Protein AF-A0A0F9G4G2-F1 (afdb_monomer_lite)

Structure (mmCIF, N/CA/C/O backbone):
data_AF-A0A0F9G4G2-F1
#
_entry.id   AF-A0A0F9G4G2-F1
#
loop_
_atom_site.group_PDB
_atom_site.id
_atom_site.type_symbol
_atom_site.label_atom_id
_atom_site.label_alt_id
_atom_site.label_comp_id
_atom_site.label_asym_id
_atom_site.label_entity_id
_atom_site.label_seq_id
_atom_site.pdbx_PDB_ins_code
_atom_site.Cartn_x
_atom_site.Cartn_y
_atom_site.Cartn_z
_atom_site.occupancy
_atom_site.B_iso_or_equiv
_atom_site.auth_seq_id
_atom_site.auth_comp_id
_atom_site.auth_asym_id
_atom_site.auth_atom_id
_atom_site.pdbx_PDB_model_num
ATOM 1 N N . ALA A 1 1 ? 0.219 10.354 9.957 1.00 66.06 1 ALA A N 1
ATOM 2 C CA . ALA A 1 1 ? -0.213 10.623 8.566 1.00 66.06 1 ALA A CA 1
ATOM 3 C C . ALA A 1 1 ? 0.858 10.236 7.537 1.00 66.06 1 ALA A C 1
ATOM 5 O O . ALA A 1 1 ? 0.602 9.339 6.748 1.00 66.06 1 ALA A O 1
ATOM 6 N N . THR A 1 2 ? 2.071 10.806 7.573 1.00 81.81 2 THR A N 1
ATOM 7 C CA . THR A 1 2 ? 3.131 10.565 6.564 1.00 81.81 2 THR A CA 1
ATOM 8 C C . THR A 1 2 ? 3.485 9.089 6.354 1.00 81.81 2 THR A C 1
ATOM 10 O O . THR A 1 2 ? 3.640 8.643 5.222 1.00 81.81 2 THR A O 1
ATOM 13 N N . GLN A 1 3 ? 3.554 8.297 7.429 1.00 88.12 3 GLN A N 1
ATOM 14 C CA . GLN A 1 3 ? 3.833 6.861 7.321 1.00 88.12 3 GLN A CA 1
ATOM 15 C C . GLN A 1 3 ? 2.688 6.060 6.680 1.00 88.12 3 GLN A C 1
ATOM 17 O O . GLN A 1 3 ? 2.966 5.112 5.957 1.00 88.12 3 GLN A O 1
ATOM 22 N N . VAL A 1 4 ? 1.423 6.453 6.883 1.00 88.69 4 VAL A N 1
ATOM 23 C CA . VAL A 1 4 ? 0.245 5.790 6.279 1.00 88.69 4 VAL A CA 1
ATOM 24 C C . VAL A 1 4 ? 0.258 5.923 4.757 1.00 88.69 4 VAL A C 1
ATOM 26 O O . VAL A 1 4 ? -0.107 4.980 4.056 1.00 88.69 4 VAL A O 1
ATOM 29 N N . ALA A 1 5 ? 0.702 7.078 4.255 1.00 90.62 5 ALA A N 1
ATOM 30 C CA . ALA A 1 5 ? 0.910 7.299 2.830 1.00 90.62 5 ALA A CA 1
ATOM 31 C C . ALA A 1 5 ? 2.139 6.523 2.332 1.00 90.62 5 ALA A C 1
ATOM 33 O O . ALA A 1 5 ? 2.016 5.694 1.438 1.00 90.62 5 ALA A O 1
ATOM 34 N N . ARG A 1 6 ? 3.306 6.709 2.970 1.00 94.00 6 ARG A N 1
ATOM 35 C CA . ARG A 1 6 ? 4.574 6.087 2.544 1.00 94.00 6 ARG A CA 1
ATOM 36 C C . ARG A 1 6 ? 4.527 4.556 2.507 1.00 94.00 6 ARG A C 1
ATOM 38 O O . ARG A 1 6 ? 5.164 3.953 1.657 1.00 94.00 6 ARG A O 1
ATOM 45 N N . LEU A 1 7 ? 3.826 3.939 3.456 1.00 94.44 7 LEU A N 1
ATOM 46 C CA . LEU A 1 7 ? 3.713 2.481 3.584 1.00 94.44 7 LEU A CA 1
ATOM 47 C C . LEU A 1 7 ? 2.414 1.931 2.975 1.00 94.44 7 LEU A C 1
ATOM 49 O O . LEU A 1 7 ? 2.119 0.754 3.145 1.00 94.44 7 LEU A O 1
ATOM 53 N N . ALA A 1 8 ? 1.628 2.774 2.297 1.00 95.25 8 ALA A N 1
ATOM 54 C CA . ALA A 1 8 ? 0.387 2.400 1.620 1.00 95.25 8 ALA A CA 1
ATOM 55 C C . ALA A 1 8 ? -0.674 1.705 2.508 1.00 95.25 8 ALA A C 1
ATOM 57 O O . ALA A 1 8 ? -1.515 0.958 2.007 1.00 95.25 8 ALA A O 1
ATOM 58 N N . TYR A 1 9 ? -0.711 1.980 3.821 1.00 96.06 9 TYR A N 1
ATOM 59 C CA . TYR A 1 9 ? -1.699 1.363 4.727 1.00 96.06 9 TYR A CA 1
ATOM 60 C C . TYR A 1 9 ? -3.148 1.682 4.340 1.00 96.06 9 TYR A C 1
ATOM 62 O O . TYR A 1 9 ? -4.041 0.857 4.504 1.00 96.06 9 TYR A O 1
ATOM 70 N N . HIS A 1 10 ? -3.391 2.869 3.791 1.00 95.25 10 HIS A N 1
ATOM 71 C CA . HIS A 1 10 ? -4.704 3.263 3.292 1.00 95.25 10 HIS A CA 1
ATOM 72 C C . HIS A 1 10 ? -5.158 2.412 2.091 1.00 95.25 10 HIS A C 1
ATOM 74 O O . HIS A 1 10 ? -6.305 1.962 2.065 1.00 95.25 10 HIS A O 1
ATOM 80 N N . GLY A 1 11 ? -4.246 2.099 1.162 1.00 96.75 11 GLY A N 1
ATOM 81 C CA . GLY A 1 11 ? -4.483 1.153 0.069 1.00 96.75 11 GLY A CA 1
ATOM 82 C C . GLY A 1 11 ? -4.676 -0.283 0.555 1.00 96.75 11 GLY A C 1
ATOM 83 O O . GLY A 1 11 ? -5.604 -0.955 0.113 1.00 96.75 11 GLY A O 1
ATOM 84 N N . GLN A 1 12 ? -3.874 -0.731 1.526 1.00 96.25 12 GLN A N 1
ATOM 85 C CA . GLN A 1 12 ? -4.012 -2.057 2.137 1.00 96.25 12 GLN A CA 1
ATOM 86 C C . GLN A 1 12 ? -5.401 -2.259 2.761 1.00 96.25 12 GLN A C 1
ATOM 88 O O . GLN A 1 12 ? -6.075 -3.248 2.474 1.00 96.25 12 GLN A O 1
ATOM 93 N N . LEU A 1 13 ? -5.852 -1.313 3.589 1.00 95.69 13 LEU A N 1
ATOM 94 C CA . LEU A 1 13 ? -7.156 -1.395 4.249 1.00 95.69 13 LEU A CA 1
ATOM 95 C C . LEU A 1 13 ? -8.316 -1.340 3.248 1.00 95.69 13 LEU A C 1
ATOM 97 O O . LEU A 1 13 ? -9.290 -2.080 3.403 1.00 95.69 13 LEU A O 1
ATOM 101 N N . ALA A 1 14 ? -8.208 -0.505 2.210 1.00 95.69 14 ALA A N 1
ATOM 102 C CA . ALA A 1 14 ? -9.187 -0.460 1.129 1.00 95.69 14 ALA A CA 1
ATOM 103 C C . ALA A 1 14 ? -9.251 -1.796 0.370 1.00 95.69 14 ALA A C 1
ATOM 105 O O . ALA A 1 14 ? -10.340 -2.335 0.168 1.00 95.69 14 ALA A O 1
ATOM 106 N N . PHE A 1 15 ? -8.094 -2.367 0.025 1.00 96.38 15 PHE A N 1
ATOM 107 C CA . PHE A 1 15 ? -7.995 -3.646 -0.672 1.00 96.38 15 PHE A CA 1
ATOM 108 C C . PHE A 1 15 ? -8.591 -4.797 0.144 1.00 96.38 15 PHE A C 1
ATOM 110 O O . PHE A 1 15 ? -9.335 -5.609 -0.399 1.00 96.38 15 PHE A O 1
ATOM 117 N N . TYR A 1 16 ? -8.332 -4.851 1.454 1.00 95.12 16 TYR A N 1
ATOM 118 C CA . TYR A 1 16 ? -8.912 -5.878 2.325 1.00 95.12 16 TYR A CA 1
ATOM 119 C C . TYR A 1 16 ? -10.428 -5.763 2.426 1.00 95.12 16 TYR A C 1
ATOM 121 O O . TYR A 1 16 ? -11.121 -6.770 2.286 1.00 95.12 16 TYR A O 1
ATOM 129 N N . LYS A 1 17 ? -10.955 -4.546 2.614 1.00 93.88 17 LYS A N 1
ATOM 130 C CA . LYS A 1 17 ? -12.405 -4.324 2.651 1.00 93.88 17 LYS A CA 1
ATOM 131 C C . LYS A 1 17 ? -13.067 -4.790 1.353 1.00 93.88 17 LYS A C 1
ATOM 133 O O . LYS A 1 17 ? -14.071 -5.495 1.388 1.00 93.88 17 LYS A O 1
ATOM 138 N N . ASP A 1 18 ? -12.488 -4.417 0.217 1.00 94.62 18 ASP A N 1
ATOM 139 C CA . ASP A 1 18 ? -13.042 -4.739 -1.097 1.00 94.62 18 ASP A CA 1
ATOM 140 C C . ASP A 1 18 ? -12.908 -6.213 -1.448 1.00 94.62 18 ASP A C 1
ATOM 142 O O . ASP A 1 18 ? -13.825 -6.790 -2.024 1.00 94.62 18 ASP A O 1
ATOM 146 N N . GLY A 1 19 ? -11.789 -6.830 -1.073 1.00 94.94 19 GLY A N 1
ATOM 147 C CA . GLY A 1 19 ? -11.571 -8.260 -1.230 1.00 94.94 19 GLY A CA 1
ATOM 148 C C . GLY A 1 19 ? -12.581 -9.076 -0.427 1.00 94.94 19 GLY A C 1
ATOM 149 O O . GLY A 1 19 ? -13.147 -10.026 -0.960 1.00 94.94 19 GLY A O 1
ATOM 150 N N . LEU A 1 20 ? -12.863 -8.688 0.821 1.00 94.94 20 LEU A N 1
ATOM 151 C CA . LEU A 1 20 ? -13.896 -9.333 1.638 1.00 94.94 20 LEU A CA 1
ATOM 152 C C . LEU A 1 20 ? -15.281 -9.188 0.997 1.00 94.94 20 LEU A C 1
ATOM 154 O O . LEU A 1 20 ? -15.959 -10.195 0.788 1.00 94.94 20 LEU A O 1
ATOM 158 N N . ALA A 1 21 ? -15.649 -7.974 0.578 1.00 94.12 21 ALA A N 1
ATOM 159 C CA . ALA A 1 21 ? -16.918 -7.725 -0.102 1.00 94.12 21 ALA A CA 1
ATOM 160 C C . ALA A 1 21 ? -17.051 -8.538 -1.404 1.00 94.12 21 ALA A C 1
ATOM 162 O O . ALA A 1 21 ? -18.093 -9.139 -1.659 1.00 94.12 21 ALA A O 1
ATOM 163 N N . ALA A 1 22 ? -15.980 -8.637 -2.198 1.00 95.12 22 ALA A N 1
ATOM 164 C CA . ALA A 1 22 ? -15.944 -9.443 -3.419 1.00 95.12 22 ALA A CA 1
ATOM 165 C C . ALA A 1 22 ? -16.117 -10.953 -3.161 1.00 95.12 22 ALA A C 1
ATOM 167 O O . ALA A 1 22 ? -16.511 -11.684 -4.066 1.00 95.12 22 ALA A O 1
ATOM 168 N N . ASN A 1 23 ? -15.859 -11.417 -1.935 1.00 95.94 23 ASN A N 1
ATOM 169 C CA . ASN A 1 23 ? -16.091 -12.794 -1.492 1.00 95.94 23 ASN A CA 1
ATOM 170 C C . ASN A 1 23 ? -17.424 -12.960 -0.734 1.00 95.94 23 ASN A C 1
ATOM 172 O O . ASN A 1 23 ? -17.628 -13.966 -0.057 1.00 95.94 23 ASN A O 1
ATOM 176 N N . GLY A 1 24 ? -18.336 -11.986 -0.837 1.00 95.81 24 GLY A N 1
ATOM 177 C CA . GLY A 1 24 ? -19.653 -12.029 -0.197 1.0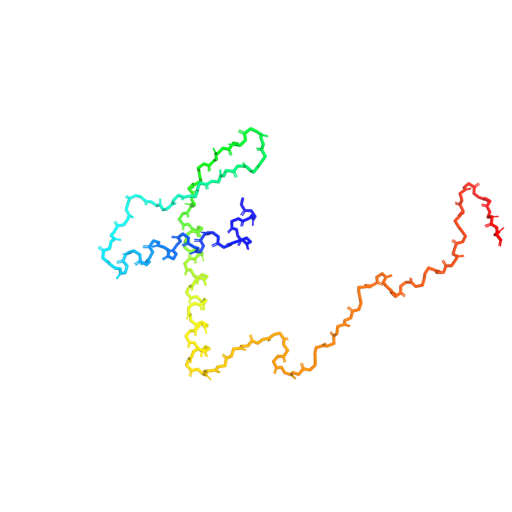0 95.81 24 GLY A CA 1
ATOM 178 C C . GLY A 1 24 ? -19.633 -11.759 1.309 1.00 95.81 24 GLY A C 1
ATOM 179 O O . GLY A 1 24 ? -20.610 -12.058 1.991 1.00 95.81 24 GLY A O 1
ATOM 180 N N . ILE A 1 25 ? -18.533 -11.214 1.838 1.00 94.62 25 ILE A N 1
ATOM 181 C CA . ILE A 1 25 ? -18.397 -10.851 3.249 1.00 94.62 25 ILE A CA 1
ATOM 182 C C . ILE A 1 25 ? -18.528 -9.334 3.362 1.00 94.62 25 ILE A C 1
ATOM 184 O O . ILE A 1 25 ? -17.583 -8.591 3.090 1.00 94.62 25 ILE A O 1
ATOM 188 N N . GLU A 1 26 ? -19.703 -8.864 3.773 1.00 87.94 26 GLU A N 1
ATOM 189 C CA . GLU A 1 26 ? -19.897 -7.448 4.079 1.00 87.94 26 GLU A CA 1
ATOM 190 C C . GLU A 1 26 ? -19.276 -7.096 5.433 1.00 87.94 26 GLU A C 1
ATOM 192 O O . GLU A 1 26 ? -19.464 -7.796 6.429 1.00 87.94 26 GLU A O 1
ATOM 197 N N . VAL A 1 27 ? -18.513 -6.000 5.459 1.00 79.94 27 VAL A N 1
ATOM 198 C CA . VAL A 1 27 ? -17.807 -5.530 6.654 1.00 79.94 27 VAL A CA 1
ATOM 199 C C . VAL A 1 27 ? -18.342 -4.158 7.045 1.00 79.94 27 VAL A C 1
ATOM 201 O O . VAL A 1 27 ? -18.051 -3.151 6.395 1.00 79.94 27 VAL A O 1
ATOM 204 N N . GLU A 1 28 ? -19.093 -4.144 8.138 1.00 79.44 28 GLU A N 1
ATOM 205 C CA . GLU A 1 28 ? -19.5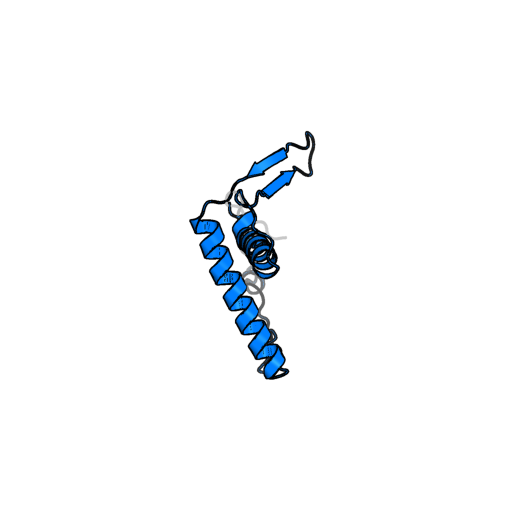19 -2.960 8.883 1.00 79.44 28 GLU A CA 1
ATOM 206 C C . GLU A 1 28 ? -18.912 -3.081 10.293 1.00 79.44 28 GLU A C 1
ATOM 208 O O . GLU A 1 28 ? -19.154 -4.104 10.944 1.00 79.44 28 GLU A O 1
ATOM 213 N N . PRO A 1 29 ? -18.115 -2.115 10.808 1.00 79.25 29 PRO A N 1
ATOM 214 C CA . PRO A 1 29 ? -17.790 -0.768 10.303 1.00 79.25 29 PRO A CA 1
ATOM 215 C C . PRO A 1 29 ? -16.488 -0.683 9.459 1.00 79.25 29 PRO A C 1
ATOM 217 O O . PRO A 1 29 ? -15.893 -1.693 9.095 1.00 79.25 29 PRO A O 1
ATOM 220 N N . GLN A 1 30 ? -16.026 0.543 9.144 1.00 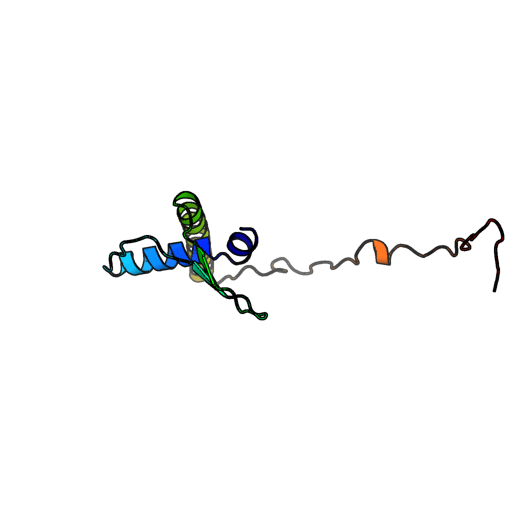84.81 30 GLN A N 1
ATOM 221 C CA . GLN A 1 30 ? -14.762 0.803 8.426 1.00 84.81 30 GLN A CA 1
ATOM 222 C C . GLN A 1 30 ? -13.546 0.083 9.048 1.00 84.81 30 GLN A C 1
ATOM 224 O O . GLN A 1 30 ? -13.457 -0.000 10.276 1.00 84.81 30 GLN A O 1
ATOM 229 N N . PRO A 1 31 ? -12.562 -0.344 8.226 1.00 90.06 31 PRO A N 1
ATOM 230 C CA . PRO A 1 31 ? -11.318 -0.923 8.722 1.00 90.06 31 PRO A CA 1
ATOM 231 C C . PRO A 1 31 ? -10.572 0.020 9.673 1.00 90.06 31 PRO A C 1
ATOM 233 O O . PRO A 1 31 ? -10.528 1.235 9.465 1.00 90.06 31 PRO A O 1
ATOM 236 N N . ILE A 1 32 ? -9.950 -0.563 10.696 1.00 93.56 32 ILE A N 1
ATOM 237 C CA . ILE A 1 32 ? -9.220 0.147 11.746 1.00 93.56 32 ILE A CA 1
ATOM 238 C C . ILE A 1 32 ? -7.737 -0.214 11.672 1.00 93.56 32 ILE A C 1
ATOM 240 O O . ILE A 1 32 ? -7.383 -1.381 11.511 1.00 93.56 32 ILE A O 1
ATOM 244 N N . LEU A 1 33 ? -6.876 0.790 11.822 1.00 94.94 33 LEU A N 1
ATOM 245 C CA . LEU A 1 33 ? -5.432 0.623 11.934 1.00 94.94 33 LEU A CA 1
ATOM 246 C C . LEU A 1 33 ? -5.027 0.726 13.405 1.00 94.94 33 LEU A C 1
ATOM 248 O O . LEU A 1 33 ? -5.202 1.774 14.019 1.00 94.94 33 LEU A O 1
ATOM 252 N N . ILE A 1 34 ? -4.460 -0.339 13.964 1.00 95.12 34 ILE A N 1
ATOM 253 C CA . ILE A 1 34 ? -3.917 -0.344 15.328 1.00 95.12 34 ILE A CA 1
ATOM 254 C C . ILE A 1 34 ? -2.397 -0.250 15.218 1.00 95.12 34 ILE A C 1
ATOM 256 O O . ILE A 1 34 ? -1.771 -1.126 14.624 1.00 95.12 34 ILE A O 1
ATOM 260 N N . ALA A 1 35 ? -1.811 0.813 15.762 1.00 94.56 35 ALA A N 1
ATOM 261 C CA . ALA A 1 35 ? -0.369 1.025 15.773 1.00 94.56 35 ALA A CA 1
ATOM 262 C C . ALA A 1 35 ? 0.145 0.975 17.212 1.00 94.56 35 ALA A C 1
ATOM 264 O O . ALA A 1 35 ? -0.410 1.639 18.084 1.00 94.56 35 ALA A O 1
ATOM 265 N N . ALA A 1 36 ? 1.199 0.197 17.445 1.00 95.19 36 ALA A N 1
ATOM 266 C CA . ALA A 1 36 ? 1.862 0.087 18.737 1.00 95.19 36 ALA A CA 1
ATOM 267 C C . ALA A 1 36 ? 3.285 0.635 18.634 1.00 95.19 36 ALA A C 1
ATOM 269 O O . ALA A 1 36 ? 3.981 0.362 17.650 1.00 95.19 36 ALA A O 1
ATOM 270 N N . ASP A 1 37 ? 3.713 1.389 19.642 1.00 94.31 37 ASP A N 1
ATOM 271 C CA . ASP A 1 37 ? 5.084 1.865 19.718 1.00 94.31 37 ASP A CA 1
ATOM 272 C C . ASP A 1 37 ? 6.047 0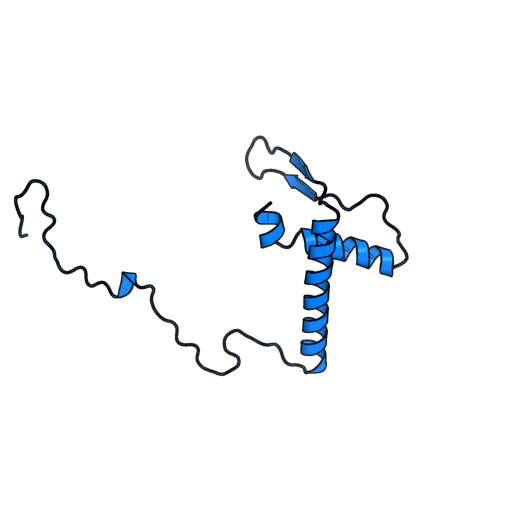.711 20.037 1.00 94.31 37 ASP A C 1
ATOM 274 O O . ASP A 1 37 ? 5.827 -0.133 20.912 1.00 94.31 37 ASP A O 1
ATOM 278 N N . THR A 1 38 ? 7.153 0.685 19.304 1.00 93.12 38 THR A N 1
ATOM 279 C CA . THR A 1 38 ? 8.232 -0.286 19.484 1.00 93.12 38 THR A CA 1
ATOM 280 C C . THR A 1 38 ? 9.074 -0.009 20.731 1.00 93.12 38 THR A C 1
ATOM 282 O O . THR A 1 38 ? 9.720 -0.928 21.231 1.00 93.12 38 THR A O 1
ATOM 285 N N . SER A 1 39 ? 9.051 1.219 21.262 1.00 92.38 39 SER A N 1
ATOM 286 C CA . SER A 1 39 ? 9.754 1.597 22.495 1.00 92.38 39 SER A CA 1
ATOM 287 C C . SER A 1 39 ? 8.832 1.650 23.721 1.00 92.38 39 SER A C 1
ATOM 289 O O . SER A 1 39 ? 7.656 1.991 23.586 1.00 92.38 39 SER A O 1
ATOM 291 N N . PRO A 1 40 ? 9.341 1.359 24.937 1.00 91.81 40 PRO A N 1
ATOM 292 C CA . PRO A 1 40 ? 8.605 1.588 26.179 1.00 91.81 40 PRO A CA 1
ATOM 293 C C . PRO A 1 40 ? 8.089 3.037 26.274 1.00 91.81 40 PRO A C 1
ATOM 295 O O . PRO A 1 40 ? 8.848 3.956 25.961 1.00 91.81 40 PRO A O 1
ATOM 298 N N . PRO A 1 41 ? 6.839 3.266 26.726 1.00 93.62 41 PRO A N 1
ATOM 299 C CA . PRO A 1 41 ? 5.942 2.325 27.409 1.00 93.62 41 PRO A CA 1
ATOM 300 C C . PRO A 1 41 ? 5.076 1.432 26.494 1.00 93.62 41 PRO A C 1
ATOM 302 O O . PRO A 1 41 ? 4.135 0.823 26.994 1.00 93.62 41 PRO A O 1
ATOM 305 N N . HIS A 1 42 ? 5.391 1.315 25.197 1.00 91.75 42 HIS A N 1
ATOM 306 C CA . HIS A 1 42 ? 4.612 0.563 24.200 1.00 91.75 42 HIS A CA 1
ATOM 307 C C . HIS A 1 42 ? 3.181 1.080 24.055 1.00 91.75 42 HIS A C 1
ATOM 309 O O . HIS A 1 42 ? 2.214 0.322 24.121 1.00 91.75 42 HIS A O 1
ATOM 315 N N . ASP A 1 43 ? 3.055 2.395 23.884 1.00 95.69 43 ASP A N 1
ATOM 316 C CA . ASP A 1 43 ? 1.754 3.027 23.708 1.00 95.69 43 ASP A CA 1
ATOM 317 C C . ASP A 1 43 ? 1.049 2.511 22.443 1.00 95.69 43 ASP A C 1
ATOM 319 O O . ASP A 1 43 ? 1.690 2.202 21.435 1.00 95.69 43 ASP A O 1
ATOM 323 N N . VAL A 1 44 ? -0.278 2.401 22.501 1.00 96.50 44 VAL A N 1
ATOM 324 C CA . VAL A 1 44 ? -1.096 1.850 21.416 1.00 96.50 44 VAL A CA 1
ATOM 325 C C . VAL A 1 44 ? -2.145 2.863 21.005 1.00 96.50 44 VAL A C 1
ATOM 327 O O . VAL A 1 44 ? -2.976 3.287 21.806 1.00 96.50 44 VAL A O 1
ATOM 330 N N . VAL A 1 45 ? -2.165 3.186 19.713 1.00 95.31 45 VAL A N 1
ATOM 331 C CA . VAL A 1 45 ? -3.136 4.109 19.134 1.00 95.31 45 VAL A CA 1
ATOM 332 C C . VAL A 1 45 ? -3.988 3.400 18.091 1.00 95.31 45 VAL A C 1
ATOM 334 O O . VAL A 1 45 ? -3.497 2.694 17.208 1.00 95.31 45 VAL A O 1
ATOM 337 N N . VAL A 1 46 ? -5.297 3.614 18.195 1.00 95.62 46 VAL A N 1
ATOM 338 C CA . VAL A 1 46 ? -6.304 3.063 17.292 1.00 95.62 46 VAL A CA 1
ATOM 339 C C . VAL A 1 46 ? -6.765 4.166 16.345 1.00 95.62 46 VAL A C 1
ATOM 341 O O . VAL A 1 46 ? -7.422 5.122 16.754 1.00 95.62 46 VAL A O 1
ATOM 344 N N . TYR A 1 47 ? -6.426 4.033 15.068 1.00 94.62 47 TYR A N 1
ATOM 345 C CA . TYR A 1 47 ? -6.753 5.001 14.031 1.00 94.62 47 TYR A CA 1
ATOM 346 C C . TYR A 1 47 ? -7.889 4.504 13.145 1.00 94.62 47 TYR A C 1
ATOM 348 O O . TYR A 1 47 ? -7.869 3.388 12.622 1.00 94.62 47 TYR A O 1
ATOM 356 N N . ARG A 1 48 ? -8.847 5.394 12.900 1.00 94.38 48 ARG A N 1
ATOM 357 C CA . ARG A 1 48 ? -9.797 5.266 11.800 1.00 94.38 48 ARG A CA 1
ATOM 358 C C . ARG A 1 48 ? -9.326 6.147 10.653 1.00 94.38 48 ARG A C 1
ATOM 360 O O . ARG A 1 48 ? -9.039 7.324 10.864 1.00 94.38 48 ARG A O 1
ATOM 367 N N . LEU A 1 49 ? -9.241 5.581 9.455 1.00 92.38 49 LEU A N 1
ATOM 368 C CA . LEU A 1 49 ? -8.992 6.369 8.253 1.00 92.38 49 LEU A CA 1
ATOM 369 C C . LEU A 1 49 ? -10.287 7.053 7.820 1.00 92.38 49 LEU A C 1
ATOM 371 O O . LEU A 1 49 ? -11.370 6.490 7.974 1.00 92.38 49 LEU A O 1
ATOM 375 N N . THR A 1 50 ? -10.176 8.262 7.275 1.00 94.31 50 THR A N 1
ATOM 376 C CA . THR A 1 50 ? -11.338 8.939 6.694 1.00 94.31 50 THR A CA 1
ATOM 377 C C . THR A 1 50 ? -11.805 8.204 5.435 1.00 94.31 50 THR A C 1
ATOM 379 O O . THR A 1 50 ? -11.071 7.387 4.866 1.00 94.31 50 THR A O 1
ATOM 382 N N . ILE A 1 51 ? -13.037 8.477 5.001 1.00 93.69 51 ILE A N 1
ATOM 383 C CA . ILE A 1 51 ? -13.593 7.880 3.779 1.00 93.69 51 ILE A CA 1
ATOM 384 C C . ILE A 1 51 ? -12.709 8.237 2.581 1.00 93.69 51 ILE A C 1
ATOM 386 O O . ILE A 1 51 ? -12.322 7.352 1.825 1.00 93.69 51 ILE A O 1
ATOM 390 N N . GLU A 1 52 ? -12.289 9.495 2.491 1.00 95.69 52 GLU A N 1
ATOM 391 C CA . GLU A 1 52 ? -11.473 10.032 1.403 1.00 95.69 52 GLU A CA 1
ATOM 392 C C . GLU A 1 52 ? -10.100 9.347 1.340 1.00 95.69 52 GLU A C 1
ATOM 394 O O . GLU A 1 52 ? -9.604 9.030 0.262 1.00 95.69 52 GLU A O 1
ATOM 399 N N . ALA A 1 53 ? -9.487 9.049 2.492 1.00 95.06 53 ALA A N 1
ATOM 400 C CA . ALA A 1 53 ? -8.221 8.319 2.536 1.00 95.06 53 ALA A CA 1
ATOM 401 C C . ALA A 1 53 ? -8.371 6.866 2.048 1.00 95.06 53 ALA A C 1
ATOM 403 O O . ALA A 1 53 ? -7.480 6.342 1.377 1.00 95.06 53 ALA A O 1
ATOM 404 N N . LEU A 1 54 ? -9.493 6.210 2.367 1.00 95.06 54 LEU A N 1
ATOM 405 C CA . LEU A 1 54 ? -9.795 4.861 1.880 1.00 95.06 54 LEU A CA 1
ATOM 406 C C . LEU A 1 54 ? -10.130 4.853 0.384 1.00 95.06 54 LEU A C 1
ATOM 408 O O . LEU A 1 54 ? -9.728 3.930 -0.322 1.00 95.06 54 LEU A O 1
ATOM 412 N N . GLU A 1 55 ? -10.846 5.860 -0.111 1.00 96.25 55 GLU A N 1
ATOM 413 C CA . GLU A 1 55 ? -11.119 6.036 -1.541 1.00 96.25 55 GLU A CA 1
ATOM 414 C C . GLU A 1 55 ? -9.833 6.282 -2.323 1.00 96.25 55 GLU A C 1
ATOM 416 O O . GLU A 1 55 ? -9.591 5.606 -3.321 1.00 96.25 55 GLU A O 1
ATOM 421 N N . ARG A 1 56 ? -8.941 7.131 -1.806 1.00 97.00 56 ARG A N 1
ATOM 422 C CA . ARG A 1 56 ? -7.624 7.331 -2.406 1.00 97.00 56 ARG A CA 1
ATOM 423 C C . ARG A 1 56 ? -6.821 6.032 -2.470 1.00 97.00 56 ARG A C 1
ATOM 425 O O . ARG A 1 56 ? -6.271 5.688 -3.510 1.00 97.00 56 ARG A O 1
ATOM 432 N N . GLY A 1 57 ? -6.811 5.262 -1.382 1.00 96.50 57 GLY A N 1
ATOM 433 C CA . GLY A 1 57 ? -6.139 3.962 -1.353 1.00 96.50 57 GLY A CA 1
ATOM 434 C C . GLY A 1 57 ? -6.751 2.956 -2.332 1.00 96.50 57 GLY A C 1
ATOM 435 O O . GLY A 1 57 ? -6.048 2.108 -2.883 1.00 96.50 57 GLY A O 1
ATOM 436 N N . ARG A 1 58 ? -8.062 3.064 -2.574 1.00 97.06 58 ARG A N 1
ATOM 437 C CA . ARG A 1 58 ? -8.793 2.247 -3.544 1.00 97.06 58 ARG A CA 1
ATOM 438 C C . ARG A 1 58 ? -8.404 2.554 -4.981 1.00 97.06 58 ARG A C 1
ATOM 440 O O . ARG A 1 58 ? -8.281 1.626 -5.776 1.00 97.06 58 ARG A O 1
ATOM 447 N N . GLU A 1 59 ? -8.226 3.824 -5.318 1.00 98.06 59 GLU A N 1
ATOM 448 C CA . GLU A 1 59 ? -7.683 4.229 -6.617 1.00 98.06 59 GLU A CA 1
ATOM 449 C C . GLU A 1 59 ? -6.286 3.631 -6.817 1.00 98.06 59 GLU A C 1
ATOM 451 O O . GLU A 1 59 ? -6.055 2.915 -7.792 1.00 98.06 59 GLU A O 1
ATOM 456 N N . GLU A 1 60 ? -5.400 3.813 -5.834 1.00 97.12 60 GLU A N 1
ATOM 457 C CA . GLU A 1 60 ? -4.004 3.372 -5.910 1.00 97.12 60 GLU A CA 1
ATOM 458 C C . GLU A 1 60 ? -3.869 1.855 -6.087 1.00 97.12 60 GLU A C 1
ATOM 460 O O . GLU A 1 60 ? -3.180 1.396 -7.002 1.00 97.12 60 GLU A O 1
ATOM 465 N N . TYR A 1 61 ? -4.554 1.035 -5.277 1.00 97.69 61 TYR A N 1
ATOM 466 C CA . TYR A 1 61 ? -4.421 -0.417 -5.439 1.00 97.69 61 TYR A CA 1
ATOM 467 C C . TYR A 1 61 ? -5.003 -0.894 -6.782 1.00 97.69 61 TYR A C 1
ATOM 469 O O . TYR A 1 61 ? -4.513 -1.871 -7.349 1.00 97.69 61 TYR A O 1
ATOM 477 N N . ARG A 1 62 ? -6.038 -0.233 -7.324 1.00 97.88 62 ARG A N 1
ATOM 478 C CA . ARG A 1 62 ? -6.631 -0.605 -8.622 1.00 97.88 62 ARG A CA 1
ATOM 479 C C . ARG A 1 62 ? -5.704 -0.288 -9.785 1.00 97.88 62 ARG A C 1
ATOM 481 O O . ARG A 1 62 ? -5.635 -1.074 -10.733 1.00 97.88 62 ARG A O 1
ATOM 488 N N . GLU A 1 63 ? -4.971 0.817 -9.709 1.00 97.31 63 GLU A N 1
ATOM 489 C CA . GLU A 1 63 ? -3.902 1.131 -10.659 1.00 97.31 63 GLU A CA 1
ATOM 490 C C . GLU A 1 63 ? -2.807 0.058 -10.618 1.00 97.31 63 GLU A C 1
ATOM 492 O O . GLU A 1 63 ? -2.400 -0.445 -11.670 1.00 97.31 63 GLU A O 1
ATOM 497 N N . LEU A 1 64 ? -2.407 -0.377 -9.416 1.00 96.69 64 LEU A N 1
ATOM 498 C CA . LEU A 1 64 ? -1.435 -1.460 -9.231 1.00 96.69 64 LEU A CA 1
ATOM 499 C C . LEU A 1 64 ? -1.936 -2.801 -9.784 1.00 96.69 64 LEU A C 1
ATOM 501 O O . LEU A 1 64 ? -1.187 -3.487 -10.475 1.00 96.69 64 LEU A O 1
ATOM 505 N N . LEU A 1 65 ? -3.200 -3.170 -9.554 1.00 97.44 65 LEU A N 1
ATOM 506 C CA . LEU A 1 65 ? -3.796 -4.380 -10.139 1.00 97.44 65 LEU A CA 1
ATOM 507 C C . LEU A 1 65 ? -3.867 -4.302 -11.668 1.00 97.44 65 LEU A C 1
ATOM 509 O O . LEU A 1 65 ? -3.641 -5.300 -12.351 1.00 97.44 65 LEU A O 1
ATOM 513 N N . SER A 1 66 ? -4.149 -3.118 -12.213 1.00 97.31 66 SER A N 1
ATOM 514 C CA . SER A 1 66 ? -4.165 -2.889 -13.660 1.00 97.31 66 SER A CA 1
ATOM 515 C C . SER A 1 66 ? -2.767 -3.034 -14.262 1.00 97.31 66 SER A C 1
ATOM 517 O O . SER A 1 66 ? -2.610 -3.656 -15.312 1.00 97.31 66 SER A O 1
ATOM 519 N N . LEU A 1 67 ? -1.741 -2.504 -13.588 1.00 95.88 67 LEU A N 1
ATOM 520 C CA . LEU A 1 67 ? -0.344 -2.704 -13.967 1.00 95.88 67 LEU A CA 1
ATOM 521 C C . LEU A 1 67 ? 0.044 -4.182 -13.884 1.00 95.88 67 LEU A C 1
ATOM 523 O O . LEU A 1 67 ? 0.580 -4.714 -14.851 1.00 95.88 67 LEU A O 1
ATOM 527 N N . LEU A 1 68 ? -0.286 -4.853 -12.778 1.00 97.19 68 LEU A N 1
ATOM 528 C CA . LEU A 1 68 ? -0.029 -6.278 -12.585 1.00 97.19 68 LEU A CA 1
ATOM 529 C C . LEU A 1 68 ? -0.653 -7.108 -13.710 1.00 97.19 68 LEU A C 1
ATOM 531 O O . LEU A 1 68 ? 0.012 -7.983 -14.263 1.00 97.19 68 LEU A O 1
ATOM 535 N N . LYS A 1 69 ? -1.904 -6.807 -14.081 1.00 97.94 69 LYS A N 1
ATOM 536 C CA . LYS A 1 69 ? -2.586 -7.460 -15.200 1.00 97.94 69 LYS A CA 1
ATOM 537 C C . LYS A 1 69 ? -1.811 -7.286 -16.506 1.00 97.94 69 LYS A C 1
ATOM 539 O O . LYS A 1 69 ? -1.529 -8.288 -17.151 1.00 97.94 69 LYS A O 1
ATOM 544 N N . ARG A 1 70 ? -1.428 -6.054 -16.866 1.00 96.94 70 ARG A N 1
ATOM 545 C CA . ARG A 1 70 ? -0.640 -5.788 -18.085 1.00 96.94 70 ARG A CA 1
ATOM 546 C C . ARG A 1 70 ? 0.687 -6.545 -18.081 1.00 96.94 70 ARG A C 1
ATOM 548 O O . ARG A 1 70 ? 0.974 -7.256 -19.032 1.00 96.94 70 ARG A O 1
ATOM 555 N N . CYS A 1 71 ? 1.454 -6.463 -16.992 1.00 96.81 71 CYS A N 1
ATOM 556 C CA . CYS A 1 71 ? 2.735 -7.167 -16.878 1.00 96.81 71 CYS A CA 1
ATOM 557 C C . CYS A 1 71 ? 2.576 -8.688 -17.018 1.00 96.81 71 CYS A C 1
ATOM 559 O O . CYS A 1 71 ? 3.406 -9.356 -17.635 1.00 96.81 71 CYS A O 1
ATOM 561 N N . THR A 1 72 ? 1.491 -9.233 -16.463 1.00 97.69 72 THR A N 1
ATOM 562 C CA . THR A 1 72 ? 1.174 -10.662 -16.545 1.00 97.69 72 THR A CA 1
ATOM 563 C C . THR A 1 72 ? 0.785 -11.071 -17.967 1.00 97.69 72 THR A C 1
ATOM 565 O O . THR A 1 72 ? 1.305 -12.068 -18.468 1.00 97.69 72 THR A O 1
ATOM 568 N N . ASP A 1 73 ? -0.091 -10.302 -18.622 1.00 97.94 73 ASP A N 1
ATOM 569 C CA . ASP A 1 73 ? -0.566 -10.565 -19.986 1.00 97.94 73 ASP A CA 1
ATOM 570 C C . ASP A 1 73 ? 0.590 -10.473 -21.004 1.00 97.94 73 ASP A C 1
ATOM 572 O O . ASP A 1 73 ? 0.765 -11.368 -21.834 1.00 97.94 73 ASP A O 1
ATOM 576 N N . ASP A 1 74 ? 1.433 -9.444 -20.879 1.00 95.94 74 ASP A N 1
ATOM 577 C CA . ASP A 1 74 ? 2.560 -9.173 -21.781 1.00 95.94 74 ASP A CA 1
ATOM 578 C C . ASP A 1 74 ? 3.816 -9.998 -21.443 1.00 95.94 74 ASP A C 1
ATOM 580 O O . ASP A 1 74 ? 4.802 -9.973 -22.182 1.00 95.94 74 ASP A O 1
ATOM 584 N N . LYS A 1 75 ? 3.808 -10.721 -20.310 1.00 94.81 75 LYS A N 1
ATOM 585 C CA . LYS A 1 75 ? 4.967 -11.433 -19.733 1.00 94.81 75 LYS A CA 1
ATOM 586 C C . LYS A 1 75 ? 6.217 -10.550 -19.592 1.00 94.81 75 LYS A C 1
ATOM 588 O O . LYS A 1 75 ? 7.343 -11.048 -19.646 1.00 94.81 75 LYS A O 1
ATOM 593 N N . ARG A 1 76 ? 6.020 -9.246 -19.397 1.00 92.50 76 ARG A N 1
ATOM 594 C CA . ARG A 1 76 ? 7.076 -8.235 -19.280 1.00 92.50 76 ARG A CA 1
ATOM 595 C C . ARG A 1 76 ? 6.949 -7.520 -17.943 1.00 92.50 76 ARG A C 1
ATOM 597 O O . ARG A 1 76 ? 5.867 -7.071 -17.582 1.00 92.50 76 ARG A O 1
ATOM 604 N N . TRP A 1 77 ? 8.064 -7.388 -17.233 1.00 91.50 77 TRP A N 1
ATOM 605 C CA . TRP A 1 77 ? 8.125 -6.750 -15.919 1.00 91.50 77 TRP A CA 1
ATOM 606 C C . TRP A 1 77 ? 9.092 -5.567 -15.998 1.00 91.50 77 TRP A C 1
ATOM 608 O O . TRP A 1 77 ? 10.302 -5.803 -16.011 1.00 91.50 77 TRP A O 1
ATOM 618 N N . PRO A 1 78 ? 8.589 -4.323 -16.094 1.00 88.19 78 PRO A N 1
ATOM 619 C CA . PRO A 1 78 ? 9.447 -3.158 -16.249 1.00 88.19 78 PRO A CA 1
ATOM 620 C C . PRO A 1 78 ? 10.340 -2.994 -15.016 1.00 88.19 78 PRO A C 1
ATOM 622 O O . PRO A 1 78 ? 9.854 -2.892 -13.888 1.00 88.19 78 PRO A O 1
ATOM 625 N N . GLY A 1 79 ? 11.653 -3.030 -15.242 1.00 86.62 79 GLY A N 1
ATOM 626 C CA . GLY A 1 79 ? 12.687 -2.843 -14.225 1.00 86.62 79 GLY A CA 1
ATOM 627 C C . GLY A 1 79 ? 13.355 -1.471 -14.330 1.00 86.62 79 GLY A C 1
ATOM 628 O O . GLY A 1 79 ? 13.059 -0.689 -15.225 1.00 86.62 79 GLY A O 1
ATOM 629 N N . LEU A 1 80 ? 14.300 -1.189 -13.428 1.00 83.88 80 LEU A N 1
ATOM 630 C CA . LEU A 1 80 ? 14.994 0.108 -13.369 1.00 83.88 80 LEU A CA 1
ATOM 631 C C . LEU A 1 80 ? 15.839 0.420 -14.621 1.00 83.88 80 LEU A C 1
ATOM 633 O O . LEU A 1 80 ? 16.096 1.578 -14.916 1.00 83.88 80 LEU A O 1
ATOM 637 N N . ALA A 1 81 ? 16.283 -0.620 -15.325 1.00 84.50 81 ALA A N 1
ATOM 638 C CA . ALA A 1 81 ? 17.239 -0.564 -16.428 1.00 84.50 81 ALA A CA 1
ATOM 639 C C . ALA A 1 81 ? 16.656 -1.197 -17.706 1.00 84.50 81 ALA A C 1
ATOM 641 O O . ALA A 1 81 ? 17.337 -1.927 -18.421 1.00 84.50 81 ALA A O 1
ATOM 642 N N . GLU A 1 82 ? 15.357 -0.993 -17.950 1.00 78.19 82 GLU A N 1
ATOM 643 C CA . GLU A 1 82 ? 14.632 -1.660 -19.039 1.00 78.19 82 GLU A CA 1
ATOM 644 C C . GLU A 1 82 ? 15.218 -1.360 -20.434 1.00 78.19 82 GLU A C 1
ATOM 646 O O . GLU A 1 82 ? 15.267 -2.256 -21.275 1.00 78.19 82 GLU A O 1
ATOM 651 N N . ASP A 1 83 ? 15.760 -0.154 -20.633 1.00 81.56 83 ASP A N 1
ATOM 652 C CA . ASP A 1 83 ? 16.329 0.307 -21.908 1.00 81.56 83 ASP A CA 1
ATOM 653 C C . ASP A 1 83 ? 17.871 0.229 -21.974 1.00 81.56 83 ASP A C 1
ATOM 655 O O . ASP A 1 83 ? 18.489 0.790 -22.880 1.00 81.56 83 ASP A O 1
ATOM 659 N N . GLY A 1 84 ? 18.517 -0.480 -21.037 1.00 82.56 84 GLY A N 1
ATOM 660 C CA . GLY A 1 84 ? 19.964 -0.718 -21.056 1.00 82.56 84 GLY A CA 1
ATOM 661 C C . GLY A 1 84 ? 20.710 -0.140 -19.856 1.00 82.56 84 GLY A C 1
ATOM 662 O O . GLY A 1 84 ? 20.329 -0.355 -18.710 1.00 82.56 84 GLY A O 1
ATOM 663 N N . ILE A 1 85 ? 21.843 0.515 -20.105 1.00 87.81 85 ILE A N 1
ATOM 664 C CA . ILE A 1 85 ? 22.739 0.985 -19.042 1.00 87.81 85 ILE A CA 1
ATOM 665 C C . ILE A 1 85 ? 22.164 2.269 -18.433 1.00 87.81 85 ILE A C 1
ATOM 667 O O . ILE A 1 85 ? 21.894 3.227 -19.151 1.00 87.81 85 ILE A O 1
ATOM 671 N N . VAL A 1 86 ? 21.990 2.279 -17.109 1.00 90.62 86 VAL A N 1
ATOM 672 C CA . VAL A 1 86 ? 21.644 3.482 -16.342 1.00 90.62 86 VAL A CA 1
ATOM 673 C C . VAL A 1 86 ? 22.934 4.053 -15.774 1.00 90.62 86 VAL A C 1
ATOM 675 O O . VAL A 1 86 ? 23.572 3.408 -14.938 1.00 90.62 86 VAL A O 1
ATOM 678 N N . ASP A 1 87 ? 23.313 5.245 -16.226 1.00 90.44 87 ASP A N 1
ATOM 679 C CA . ASP A 1 87 ? 24.461 5.954 -15.670 1.00 90.44 87 ASP A CA 1
ATOM 680 C C . ASP A 1 87 ? 24.171 6.330 -14.215 1.00 90.44 87 ASP A C 1
ATOM 682 O O . ASP A 1 87 ? 23.170 6.979 -13.898 1.00 90.44 87 ASP A O 1
ATOM 686 N N . LEU A 1 88 ? 25.047 5.882 -13.318 1.00 91.75 88 LEU A N 1
ATOM 687 C CA . LEU A 1 88 ? 24.984 6.206 -11.903 1.00 91.75 88 LEU A CA 1
ATOM 688 C C . LEU A 1 88 ? 26.000 7.304 -11.611 1.00 91.75 88 LEU A C 1
ATOM 690 O O . LEU A 1 88 ? 27.206 7.073 -11.685 1.00 91.75 88 LEU A O 1
ATOM 694 N N . ASP A 1 89 ? 25.490 8.480 -11.271 1.00 94.19 89 ASP A N 1
ATOM 695 C CA . ASP A 1 89 ? 26.306 9.640 -10.940 1.00 94.19 89 ASP A CA 1
ATOM 696 C C . ASP A 1 89 ? 26.560 9.727 -9.427 1.00 94.19 89 ASP A C 1
ATOM 698 O O . ASP A 1 89 ? 25.765 9.250 -8.606 1.00 94.19 89 ASP A O 1
ATOM 702 N N . LEU A 1 90 ? 27.675 10.347 -9.049 1.00 92.81 90 LEU A N 1
ATOM 703 C CA . LEU A 1 90 ? 27.959 10.654 -7.657 1.00 92.81 90 LEU A CA 1
ATOM 704 C C . LEU A 1 90 ? 27.155 11.889 -7.219 1.00 92.81 90 LEU A C 1
ATOM 706 O O . LEU A 1 90 ? 26.890 12.796 -8.010 1.00 92.81 90 LEU A O 1
ATOM 710 N N . PRO A 1 91 ? 26.756 11.973 -5.943 1.00 89.31 91 PRO A N 1
ATOM 711 C CA . PRO A 1 91 ? 26.170 13.196 -5.414 1.00 89.31 91 PRO A CA 1
ATOM 712 C C . PRO A 1 91 ? 27.163 14.368 -5.499 1.00 89.31 91 PRO A C 1
ATOM 714 O O . PRO A 1 91 ? 28.370 14.185 -5.374 1.00 89.31 91 PRO A O 1
ATOM 717 N N . ALA A 1 92 ? 26.640 15.591 -5.650 1.00 87.00 92 ALA A N 1
ATOM 718 C CA . ALA A 1 92 ? 27.427 16.791 -5.971 1.00 87.00 92 ALA A CA 1
ATOM 719 C C . ALA A 1 92 ? 28.647 17.042 -5.060 1.00 87.00 92 ALA A C 1
ATOM 721 O O . ALA A 1 92 ? 29.649 17.584 -5.511 1.00 87.00 92 ALA A O 1
ATOM 722 N N . TRP A 1 93 ? 28.585 16.628 -3.791 1.00 86.56 93 TRP A N 1
ATOM 723 C CA . TRP A 1 93 ? 29.682 16.790 -2.833 1.00 86.56 93 TRP A CA 1
ATOM 724 C C . TRP A 1 93 ? 30.919 15.935 -3.147 1.00 86.56 93 TRP A C 1
ATOM 726 O O . TRP A 1 93 ? 31.990 16.253 -2.648 1.00 86.56 93 TRP A O 1
ATOM 736 N N . CYS A 1 94 ? 30.810 14.881 -3.964 1.00 88.88 94 CYS A N 1
ATOM 737 C CA . CYS A 1 94 ? 31.960 14.077 -4.393 1.00 88.88 94 CYS A CA 1
ATOM 738 C C . CYS A 1 94 ? 32.838 14.781 -5.437 1.00 88.88 94 CYS A C 1
ATOM 740 O O . CYS A 1 94 ? 33.963 14.351 -5.660 1.00 88.88 94 CYS A O 1
ATOM 742 N N . TYR A 1 95 ? 32.308 15.816 -6.094 1.00 85.81 95 TYR A N 1
ATOM 743 C CA . TYR A 1 95 ? 32.992 16.587 -7.137 1.00 85.81 95 TYR A CA 1
ATOM 744 C C . TYR A 1 95 ? 33.577 17.899 -6.628 1.00 85.81 95 TYR A C 1
ATOM 746 O O . TYR A 1 95 ? 34.224 18.623 -7.380 1.00 85.81 95 TYR A O 1
ATOM 754 N N . VAL A 1 96 ? 33.314 18.227 -5.364 1.00 80.88 96 VAL A N 1
ATOM 755 C CA . VAL A 1 96 ? 33.959 19.351 -4.707 1.00 80.88 96 VAL A CA 1
ATOM 756 C C . VAL A 1 96 ? 35.320 18.845 -4.259 1.00 80.88 96 VAL A C 1
ATOM 758 O O . VAL A 1 96 ? 35.436 18.240 -3.193 1.00 80.88 96 VAL A O 1
ATOM 761 N N . ASP A 1 97 ? 36.343 19.089 -5.076 1.00 69.31 97 ASP A N 1
ATOM 762 C CA . ASP A 1 97 ? 37.694 19.178 -4.545 1.00 69.31 97 ASP A CA 1
ATOM 763 C C . ASP A 1 97 ? 37.612 20.241 -3.451 1.00 69.31 97 ASP A C 1
ATOM 765 O O . ASP A 1 97 ? 37.245 21.394 -3.705 1.00 69.31 97 ASP A O 1
ATOM 769 N N . GLN A 1 98 ? 37.829 19.836 -2.200 1.00 60.09 98 GLN A N 1
ATOM 770 C CA . GLN A 1 98 ? 38.187 20.802 -1.180 1.00 60.09 98 GLN A CA 1
ATOM 771 C C . GLN A 1 98 ? 39.508 21.386 -1.667 1.00 60.09 98 GLN A C 1
ATOM 773 O O . GLN A 1 98 ? 40.565 20.849 -1.359 1.00 60.09 98 GLN A O 1
ATOM 778 N N . ASP A 1 99 ? 39.444 22.450 -2.473 1.00 56.59 99 ASP A N 1
ATOM 779 C CA . ASP A 1 99 ? 40.527 23.414 -2.522 1.00 56.59 99 ASP A CA 1
ATOM 780 C C . ASP A 1 99 ? 40.892 23.633 -1.058 1.00 56.59 99 ASP A C 1
ATOM 782 O O . ASP A 1 99 ? 40.002 23.925 -0.246 1.00 56.59 99 ASP A O 1
ATOM 786 N N . ASP A 1 100 ? 42.164 23.396 -0.734 1.00 56.03 100 ASP A N 1
ATOM 787 C CA . ASP A 1 100 ? 42.811 23.659 0.546 1.00 56.03 100 ASP A CA 1
ATOM 788 C C . ASP A 1 100 ? 42.703 25.160 0.867 1.00 56.03 100 ASP A C 1
ATOM 790 O O . ASP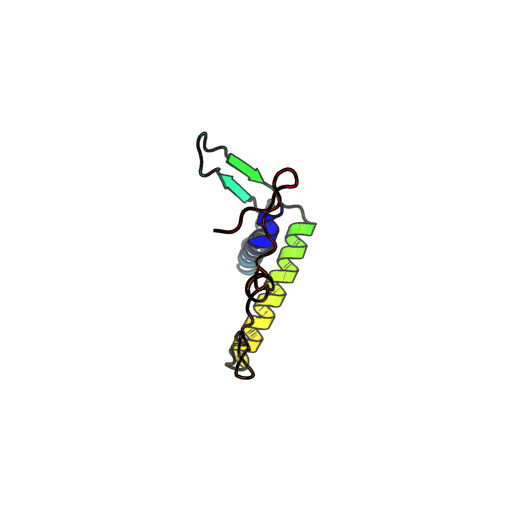 A 1 100 ? 43.690 25.886 0.956 1.00 56.03 100 ASP A O 1
ATOM 794 N N . ALA A 1 101 ? 41.483 25.679 0.986 1.00 57.53 101 ALA A N 1
ATOM 795 C CA . ALA A 1 101 ? 41.206 26.997 1.482 1.00 57.53 101 ALA A CA 1
ATOM 796 C C . ALA A 1 101 ? 41.622 26.931 2.950 1.00 57.53 101 ALA A C 1
ATOM 798 O O . ALA A 1 101 ? 40.983 26.207 3.727 1.00 57.53 101 ALA A O 1
ATOM 799 N N . PRO A 1 102 ? 42.712 27.616 3.339 1.00 57.66 102 PRO A N 1
ATOM 800 C CA . PRO A 1 102 ? 43.224 27.511 4.689 1.00 57.66 102 PRO A CA 1
ATOM 801 C C . PRO A 1 102 ? 42.103 27.893 5.648 1.00 57.66 102 PRO A C 1
ATOM 803 O O . PRO A 1 102 ? 41.516 28.976 5.540 1.00 57.66 102 PRO A O 1
ATOM 806 N N . LEU A 1 103 ? 41.786 26.981 6.571 1.00 59.28 103 LEU A N 1
ATOM 807 C CA . LEU A 1 103 ? 40.832 27.231 7.643 1.00 59.28 103 LEU A CA 1
ATOM 808 C C . LEU A 1 103 ? 41.343 28.425 8.449 1.00 59.28 103 LEU A C 1
ATOM 810 O O . LEU A 1 103 ? 42.228 28.299 9.290 1.00 59.28 103 LEU A O 1
ATOM 814 N N . THR A 1 104 ? 40.797 29.604 8.173 1.00 58.53 104 THR A N 1
ATOM 815 C CA . THR A 1 104 ? 41.177 30.834 8.861 1.00 58.53 104 THR A CA 1
ATOM 816 C C . THR A 1 104 ? 40.320 30.946 10.112 1.00 58.53 104 THR A C 1
ATOM 818 O O . THR A 1 104 ? 39.187 31.426 10.081 1.00 58.53 104 THR A O 1
ATOM 821 N N . VAL A 1 105 ? 40.851 30.479 11.240 1.00 55.00 105 VAL A N 1
ATOM 822 C CA . VAL A 1 105 ? 40.240 30.689 12.556 1.00 55.00 105 VAL A CA 1
ATOM 823 C C . VAL A 1 105 ? 40.911 31.907 13.183 1.00 55.00 105 VAL A C 1
ATOM 825 O O . VAL A 1 105 ? 42.061 31.846 13.594 1.00 55.00 105 VAL A O 1
ATOM 828 N N . GLY A 1 106 ? 40.206 33.039 13.238 1.00 61.06 106 GLY A N 1
ATOM 829 C CA . GLY A 1 106 ? 40.720 34.248 13.897 1.00 61.06 106 GLY A CA 1
ATOM 830 C C . GLY A 1 106 ? 41.711 35.091 13.08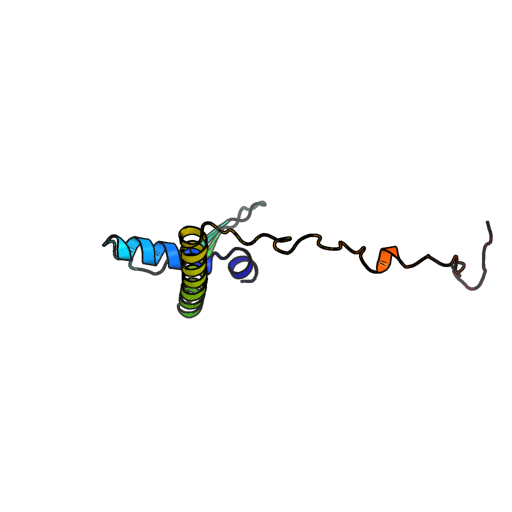1 1.00 61.06 106 GLY A C 1
ATOM 831 O O . GLY A 1 106 ? 42.353 35.963 13.653 1.00 61.06 106 GLY A O 1
ATOM 832 N N . GLY A 1 107 ? 41.805 34.886 11.763 1.00 60.84 107 GLY A N 1
ATOM 833 C CA . GLY A 1 107 ? 42.607 35.735 10.868 1.00 60.84 107 GLY A CA 1
ATOM 834 C C . GLY A 1 107 ? 44.079 35.341 10.720 1.00 60.84 107 GLY A C 1
ATOM 835 O O . GLY A 1 107 ? 44.808 36.038 10.021 1.00 60.84 107 GLY A O 1
ATOM 836 N N . GLU A 1 108 ? 44.509 34.226 11.310 1.00 56.91 108 GLU A N 1
ATOM 837 C CA . GLU A 1 108 ? 45.836 33.652 11.076 1.00 56.91 108 GLU A CA 1
ATOM 838 C C . GLU A 1 108 ? 45.705 32.329 10.310 1.00 56.91 108 GLU A C 1
ATOM 840 O O . GLU A 1 108 ? 44.913 31.457 10.675 1.00 56.91 108 GLU A O 1
ATOM 845 N N . SER A 1 109 ? 46.457 32.205 9.214 1.00 47.41 109 SER A N 1
ATOM 846 C CA . SER A 1 109 ? 46.556 30.987 8.406 1.00 47.41 109 SER A CA 1
ATOM 847 C C . SER A 1 109 ? 47.689 30.118 8.950 1.00 47.41 109 SER A C 1
ATOM 849 O O . SER A 1 109 ? 48.819 30.592 9.061 1.00 47.41 109 SER A O 1
ATOM 851 N N . MET A 1 110 ? 47.410 28.855 9.271 1.00 48.81 110 MET A N 1
ATOM 852 C CA . MET A 1 110 ? 48.442 27.866 9.596 1.00 48.81 110 MET A CA 1
ATOM 853 C C . MET A 1 110 ? 48.679 26.952 8.392 1.00 48.81 110 MET A C 1
ATOM 855 O O . MET A 1 110 ? 47.768 26.236 7.983 1.00 48.81 110 MET A O 1
ATOM 859 N N . GLU A 1 111 ? 49.900 26.966 7.856 1.00 42.06 111 GLU A N 1
ATOM 860 C CA . GLU A 1 111 ? 50.393 25.955 6.913 1.00 42.06 111 GLU A CA 1
ATOM 861 C C . GLU A 1 111 ? 51.079 24.830 7.711 1.00 42.06 111 GLU A C 1
ATOM 863 O O . GLU A 1 111 ? 51.868 25.116 8.617 1.00 42.06 111 GLU A O 1
ATOM 868 N N . PHE A 1 112 ? 50.736 23.571 7.417 1.00 46.88 112 PHE A N 1
ATOM 869 C CA . PHE A 1 112 ? 51.380 22.378 7.985 1.00 46.88 112 PHE A CA 1
ATOM 870 C C . PHE A 1 112 ? 52.544 21.907 7.113 1.00 46.88 112 PHE A C 1
ATOM 872 O O . PHE A 1 112 ? 52.403 21.959 5.871 1.00 46.88 112 PHE A O 1
#

Secondary structure (DSSP, 8-state):
-HHHHHTTHHHHHHHHHHHHHHTT----S--EEEEE-SSTT--EEEEEPPHHHHHHHHHHHHHHHHHHHHHHHHT----TTTTS----PPPGGGG---------BTTBPPP-

Radius of gyration: 25.55 Å; chains: 1; bounding box: 71×48×49 Å

pLDDT: mean 87.12, std 14.0, range [42.06, 98.06]

Foldseek 3Di:
DVCCVVVLVLLVQLCVQVVCVVVVHHDPDGDWDWDWDPDPVGDIDIDDDDPVSNVVSVVVVVVVVVVVVVCVVVVHDDDPQNPHDDDDDDPPVVVDPPPPPFPQDPNDGDDD

Sequence (112 aa):
ATQVARLAYHGQLAFYKDGLAANGIEVEPQPILIAADTSPPHDVVVYRLTIEALERGREEYRELLSLLKRCTDDKRWPGLAEDGIVDLDLPAWCYVDQDDAPLTVGGESMEF

InterPro domains:
  IPR011604 PD-(D/E)XK endonuclease-like domain superfamily [G3DSA:3.90.320.10] (1-98)
  IPR024432 Putative exodeoxyribonuclease 8, PDDEXK-like domain [PF12684] (4-82)

Organism: NCBI:txid412755